Protein AF-W2SJB4-F1 (afdb_monomer_lite)

Foldseek 3Di:
DDDDDQCQAAPQPRHTPPPADWDQDPVGHIHGLVSLVVLCVVVDDPVLVVLLVVLVVVLVVLVVVLVVVVVPPPDPPVVNVVSVVVNVVSVVVNCVSRVVADSCPTPVNVVCPPPDPDDPVRVVVVVVVVVPPDDD

pLDDT: mean 90.66, std 9.27, range [46.94, 98.25]

Secondary structure (DSSP, 8-state):
--PPPTT-B-TTT--B-TTS-EEE-TTS-EEEHHHHHHHHGGGS-HHHHHHHHHHHHHHHHHHHHHHHHHTSS---HHHHHHHHHHHHHHHHHHHHHHTTS-TTTSHHHHTTTTS-SS-HHHHHHHHHHHTS----

Organism: Necator americanus (NCBI:txid51031)

Radius of gyration: 22.12 Å; chains: 1; bounding box: 53×44×67 Å

Structure (mmCIF, N/CA/C/O backbone):
data_AF-W2SJB4-F1
#
_entry.id   AF-W2SJB4-F1
#
loop_
_atom_site.group_PDB
_atom_site.id
_atom_site.type_symbol
_atom_site.label_atom_id
_atom_site.label_alt_id
_atom_site.label_comp_id
_atom_site.label_asym_id
_atom_site.label_entity_id
_atom_site.label_seq_id
_atom_site.pdbx_PDB_ins_code
_atom_site.Cartn_x
_atom_site.Cartn_y
_atom_site.Cartn_z
_atom_site.occupancy
_atom_site.B_iso_or_equiv
_atom_site.auth_seq_id
_atom_site.auth_comp_id
_atom_site.auth_asym_id
_atom_site.auth_atom_id
_atom_site.pdbx_PDB_model_num
ATOM 1 N N . VAL A 1 1 ? -9.485 -17.085 -3.256 1.00 67.50 1 VAL A N 1
ATOM 2 C CA . VAL A 1 1 ? -9.189 -16.382 -4.529 1.00 67.50 1 VAL A CA 1
ATOM 3 C C . VAL A 1 1 ? -9.717 -14.962 -4.415 1.00 67.50 1 VAL A C 1
ATOM 5 O O . VAL A 1 1 ? -10.901 -14.808 -4.136 1.00 67.50 1 VAL A O 1
ATOM 8 N N . THR A 1 2 ? -8.868 -13.947 -4.583 1.00 85.88 2 THR A N 1
ATOM 9 C CA . THR A 1 2 ? -9.297 -12.538 -4.611 1.00 85.88 2 THR A CA 1
ATOM 10 C C . THR A 1 2 ? -9.642 -12.162 -6.049 1.00 85.88 2 THR A C 1
ATOM 12 O O . THR A 1 2 ? -8.777 -12.204 -6.917 1.00 85.88 2 THR A O 1
ATOM 15 N N . VAL A 1 3 ? -10.910 -11.839 -6.316 1.00 89.50 3 VAL A N 1
ATOM 16 C CA . VAL A 1 3 ? -11.368 -11.369 -7.635 1.00 89.50 3 VAL A CA 1
ATOM 17 C C . VAL A 1 3 ? -11.433 -9.847 -7.623 1.00 89.50 3 VAL A C 1
ATOM 19 O O . VAL A 1 3 ? -12.107 -9.281 -6.754 1.00 89.50 3 VAL A O 1
ATOM 22 N N . ILE A 1 4 ? -10.753 -9.228 -8.590 1.00 92.50 4 ILE A N 1
ATOM 23 C CA . ILE A 1 4 ? -10.723 -7.779 -8.810 1.00 92.50 4 ILE A CA 1
ATOM 24 C C . ILE A 1 4 ? -11.637 -7.454 -9.992 1.00 92.50 4 ILE A C 1
ATOM 26 O O . ILE A 1 4 ? -11.541 -8.073 -11.054 1.00 92.50 4 ILE A O 1
ATOM 30 N N . LYS A 1 5 ? -12.554 -6.513 -9.796 1.00 92.25 5 LYS A N 1
ATOM 31 C CA . LYS A 1 5 ? -13.563 -6.092 -10.770 1.00 92.25 5 LYS A CA 1
ATOM 32 C C . LYS A 1 5 ? -13.183 -4.757 -11.402 1.00 92.25 5 LYS A C 1
ATOM 34 O O . LYS A 1 5 ? -12.458 -3.961 -10.819 1.00 92.25 5 LYS A O 1
ATOM 39 N N . ALA A 1 6 ? -13.773 -4.473 -12.564 1.00 89.62 6 ALA A N 1
ATOM 40 C CA . ALA A 1 6 ? -13.607 -3.201 -13.272 1.00 89.62 6 ALA A CA 1
ATOM 41 C C . ALA A 1 6 ? -13.940 -1.956 -12.421 1.00 89.62 6 ALA A C 1
ATOM 43 O O . ALA A 1 6 ? -13.368 -0.891 -12.625 1.00 89.62 6 ALA A O 1
ATOM 44 N N . GLY A 1 7 ? -14.867 -2.103 -11.471 1.00 92.62 7 GLY A N 1
ATOM 45 C CA . GLY A 1 7 ? -15.293 -1.032 -10.572 1.00 92.62 7 GLY A CA 1
ATOM 46 C C . GLY A 1 7 ? -14.588 -1.003 -9.216 1.00 92.62 7 GLY A C 1
ATOM 47 O O . GLY A 1 7 ? -15.003 -0.215 -8.376 1.00 92.62 7 GLY A O 1
ATOM 48 N N . ASP A 1 8 ? -13.588 -1.856 -8.962 1.00 95.69 8 ASP A 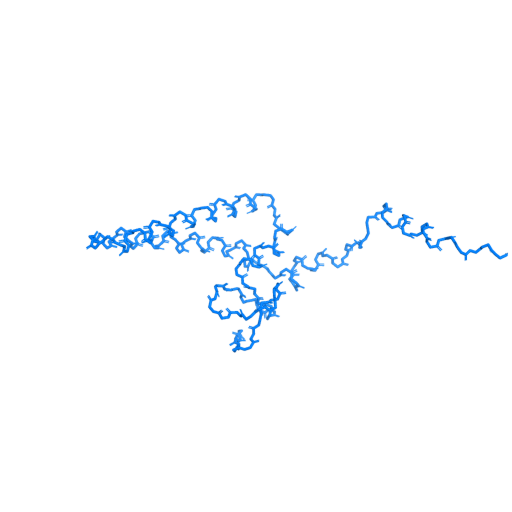N 1
ATOM 49 C CA . ASP A 1 8 ? -12.874 -1.816 -7.682 1.00 95.69 8 ASP A CA 1
ATOM 50 C C . ASP A 1 8 ? -12.001 -0.549 -7.594 1.00 95.69 8 ASP A C 1
ATOM 52 O O . ASP A 1 8 ? -11.340 -0.135 -8.556 1.00 95.69 8 ASP A O 1
ATOM 56 N N . VAL A 1 9 ? -12.017 0.073 -6.415 1.00 97.19 9 VAL A N 1
ATOM 57 C CA . VAL A 1 9 ? -11.360 1.352 -6.126 1.00 97.19 9 VAL A CA 1
ATOM 58 C C . VAL A 1 9 ? -10.311 1.201 -5.029 1.00 97.19 9 VAL A C 1
ATOM 60 O O . VAL A 1 9 ? -10.339 0.262 -4.234 1.00 97.19 9 VAL A O 1
ATOM 63 N N . CYS A 1 10 ? -9.370 2.138 -4.998 1.00 97.69 10 CYS A N 1
ATOM 64 C CA . CYS A 1 10 ? -8.387 2.266 -3.932 1.00 97.69 10 CYS A CA 1
ATOM 65 C C . CYS A 1 10 ? -9.067 2.719 -2.633 1.00 97.69 10 CYS A C 1
ATOM 67 O O . CYS A 1 10 ? -9.750 3.737 -2.625 1.00 97.69 10 CYS A O 1
ATOM 69 N N . ALA A 1 11 ? -8.824 2.023 -1.527 1.00 97.06 11 ALA A N 1
ATOM 70 C CA . ALA A 1 11 ? -9.362 2.359 -0.211 1.00 97.06 11 ALA A CA 1
ATOM 71 C C . ALA A 1 11 ? -8.717 3.611 0.413 1.00 97.06 11 ALA A C 1
ATOM 73 O O . ALA A 1 11 ? -9.265 4.163 1.356 1.00 97.06 11 ALA A O 1
ATOM 74 N N . GLY A 1 12 ? -7.573 4.072 -0.110 1.00 96.38 12 GLY A N 1
ATOM 75 C CA . GLY A 1 12 ? -6.918 5.299 0.358 1.00 96.38 12 GLY A CA 1
ATOM 76 C C . GLY A 1 12 ? -7.373 6.576 -0.357 1.00 96.38 12 GLY A C 1
ATOM 77 O O . GLY A 1 12 ? -7.416 7.632 0.257 1.00 96.38 12 GLY A O 1
ATOM 78 N N . CYS A 1 13 ? -7.703 6.511 -1.654 1.00 97.44 13 CYS A N 1
ATOM 79 C CA . CYS A 1 13 ? -8.057 7.709 -2.437 1.00 97.44 13 CYS A CA 1
ATOM 80 C C . CYS A 1 13 ? -9.366 7.606 -3.227 1.00 97.44 13 CYS A C 1
ATOM 82 O O . CYS A 1 13 ? -9.669 8.511 -4.002 1.00 97.44 13 CYS A O 1
ATOM 84 N N . GLU A 1 14 ? -10.089 6.491 -3.108 1.00 97.12 14 GLU A N 1
ATOM 85 C CA . GLU A 1 14 ? -11.386 6.211 -3.748 1.00 97.12 14 GLU A CA 1
ATOM 86 C C . GLU A 1 14 ? -11.385 6.232 -5.289 1.00 97.12 14 GLU A C 1
ATOM 88 O O . GLU A 1 14 ? -12.417 6.063 -5.937 1.00 97.12 14 GLU A O 1
ATOM 93 N N . ARG A 1 15 ? -10.213 6.380 -5.918 1.00 97.00 15 ARG A N 1
ATOM 94 C CA . ARG A 1 15 ? -10.052 6.330 -7.376 1.00 97.00 15 ARG A CA 1
ATOM 95 C C . ARG A 1 15 ? -9.902 4.895 -7.878 1.00 97.00 15 ARG A C 1
ATOM 97 O O . ARG A 1 15 ? -9.427 4.013 -7.164 1.00 97.00 15 ARG A O 1
ATOM 104 N N . SER A 1 16 ? -10.242 4.693 -9.151 1.00 96.50 16 SER A N 1
ATOM 105 C CA . SER A 1 16 ? -10.098 3.415 -9.860 1.00 96.50 16 SER A CA 1
ATOM 106 C C . SER A 1 16 ? -8.692 2.812 -9.722 1.00 96.50 16 SER A C 1
ATOM 108 O O . SER A 1 16 ? -7.685 3.521 -9.797 1.00 96.50 16 SER A O 1
ATOM 110 N N . LEU A 1 17 ? -8.620 1.489 -9.546 1.00 95.25 17 LEU A N 1
ATOM 111 C CA . LEU A 1 17 ? -7.356 0.740 -9.490 1.00 95.25 17 LEU A CA 1
ATOM 112 C C . LEU A 1 17 ? -6.663 0.620 -10.856 1.00 95.25 17 LEU A C 1
ATOM 114 O O . LEU A 1 17 ? -5.474 0.311 -10.923 1.00 95.25 17 LEU A O 1
ATOM 118 N N . PHE A 1 18 ? -7.388 0.857 -11.950 1.00 90.56 18 PHE A N 1
ATOM 119 C CA . PHE A 1 18 ? -6.876 0.647 -13.300 1.00 90.56 18 PHE A CA 1
ATOM 120 C C . PHE A 1 18 ? -5.749 1.619 -13.661 1.00 90.56 18 PHE A C 1
ATOM 122 O O . PHE A 1 18 ? -5.794 2.808 -13.351 1.00 90.56 18 PHE A O 1
ATOM 129 N N . GLY A 1 19 ? -4.740 1.101 -14.369 1.00 88.94 19 GLY A N 1
ATOM 130 C CA . GLY A 1 19 ? -3.633 1.893 -14.914 1.00 88.94 19 GLY A CA 1
ATOM 131 C C . GLY A 1 19 ? -2.526 2.246 -13.916 1.00 88.94 19 GLY A C 1
ATOM 132 O O . GLY A 1 19 ? -1.605 2.974 -14.278 1.00 88.94 19 GLY A O 1
ATOM 133 N N . ARG A 1 20 ? -2.584 1.747 -12.675 1.00 91.38 20 ARG A N 1
ATOM 134 C CA . ARG A 1 20 ? -1.578 2.007 -11.634 1.00 91.38 20 ARG A CA 1
ATOM 135 C C . ARG A 1 20 ? -1.241 0.713 -10.891 1.00 91.38 20 ARG A C 1
ATOM 137 O O . ARG A 1 20 ? -2.143 -0.095 -10.693 1.00 91.38 20 ARG A O 1
ATOM 144 N N . PRO A 1 21 ? 0.005 0.502 -10.438 1.00 93.38 21 PRO A N 1
ATOM 145 C CA . PRO A 1 21 ? 0.323 -0.608 -9.545 1.00 93.38 21 PRO A CA 1
ATOM 146 C C . PRO A 1 21 ? -0.498 -0.528 -8.253 1.00 93.38 21 PRO A C 1
ATOM 148 O O . PRO A 1 21 ? -0.625 0.548 -7.658 1.00 93.38 21 PRO A O 1
ATOM 151 N N . PHE A 1 22 ? -1.039 -1.661 -7.813 1.00 95.44 22 PHE A N 1
ATOM 152 C CA . PHE A 1 22 ? -1.870 -1.742 -6.617 1.00 95.44 22 PHE A CA 1
ATOM 153 C C . PHE A 1 22 ? -1.628 -3.039 -5.837 1.00 95.44 22 PHE A C 1
ATOM 155 O O . PHE A 1 22 ? -1.170 -4.039 -6.389 1.00 95.44 22 PHE A O 1
ATOM 162 N N . PHE A 1 23 ? -1.973 -3.013 -4.552 1.00 95.69 23 PHE A N 1
ATOM 163 C CA . PHE A 1 23 ? -1.996 -4.160 -3.653 1.00 95.69 23 PHE A CA 1
ATOM 164 C C . PHE A 1 23 ? -3.417 -4.678 -3.489 1.00 95.69 23 PHE A C 1
ATOM 166 O O . PHE A 1 23 ? -4.373 -3.902 -3.423 1.00 95.69 23 PHE A O 1
ATOM 173 N N . ALA A 1 24 ? -3.539 -6.000 -3.397 1.00 94.69 24 ALA A N 1
ATOM 174 C CA . ALA A 1 24 ? -4.799 -6.692 -3.185 1.00 94.69 24 ALA A CA 1
ATOM 175 C C . ALA A 1 24 ? -4.715 -7.597 -1.962 1.00 94.69 24 ALA A C 1
ATOM 177 O O . ALA A 1 24 ? -4.225 -8.724 -2.038 1.00 94.69 24 ALA A O 1
ATOM 178 N N . HIS A 1 25 ? -5.226 -7.107 -0.835 1.00 93.56 25 HIS A N 1
ATOM 179 C CA . HIS A 1 25 ? -5.262 -7.881 0.398 1.00 93.56 25 HIS A CA 1
ATOM 180 C C . HIS A 1 25 ? -6.383 -8.929 0.357 1.00 93.56 25 HIS A C 1
ATOM 182 O O . HIS A 1 25 ? -7.412 -8.762 -0.306 1.00 93.56 25 HIS A O 1
ATOM 188 N N . ALA A 1 26 ? -6.219 -10.011 1.122 1.00 91.12 26 ALA A N 1
ATOM 189 C CA . ALA A 1 26 ? -7.233 -11.060 1.240 1.00 91.12 26 ALA A CA 1
ATOM 190 C C . ALA A 1 26 ? -8.554 -10.552 1.855 1.00 91.12 26 ALA A C 1
ATOM 192 O O . ALA A 1 26 ? -9.613 -11.076 1.516 1.00 91.12 26 ALA A O 1
ATOM 193 N N . CYS A 1 27 ? -8.516 -9.491 2.678 1.00 92.75 27 CYS A N 1
ATOM 194 C CA . CYS A 1 27 ? -9.717 -8.848 3.233 1.00 92.75 27 CYS A CA 1
ATOM 195 C C . CYS A 1 27 ? -10.456 -7.931 2.236 1.00 92.75 27 CYS A C 1
ATOM 197 O O . CYS A 1 27 ? -11.400 -7.252 2.621 1.00 92.75 27 CYS A O 1
ATOM 199 N N . ARG A 1 28 ? -10.062 -7.932 0.951 1.00 92.12 28 ARG A N 1
ATOM 200 C CA . ARG A 1 28 ? -10.641 -7.137 -0.152 1.00 92.12 28 ARG A CA 1
ATOM 201 C C . ARG A 1 28 ? -10.445 -5.619 -0.084 1.00 92.12 28 ARG A C 1
ATOM 203 O O . ARG A 1 28 ? -11.014 -4.914 -0.913 1.00 92.12 28 ARG A O 1
ATOM 210 N N . HIS A 1 29 ? -9.605 -5.110 0.810 1.00 95.31 29 HIS A N 1
ATOM 211 C CA . HIS A 1 29 ? -9.085 -3.756 0.652 1.00 95.31 29 HIS A CA 1
ATOM 212 C C . HIS A 1 29 ? -7.996 -3.738 -0.420 1.00 95.31 29 HIS A C 1
ATOM 214 O O . HIS A 1 29 ? -7.094 -4.584 -0.435 1.00 95.31 29 HIS A O 1
ATOM 220 N N . PHE A 1 30 ? -8.104 -2.768 -1.321 1.00 96.75 30 PHE A N 1
ATOM 221 C CA . PHE A 1 30 ? -7.161 -2.539 -2.403 1.00 96.75 30 PHE A CA 1
ATOM 222 C C . PHE A 1 30 ? -6.543 -1.161 -2.247 1.00 96.75 30 PHE A C 1
ATOM 224 O O . PHE A 1 30 ? -7.236 -0.216 -1.886 1.00 96.75 30 PHE A O 1
ATOM 231 N N . PHE A 1 31 ? -5.266 -1.018 -2.571 1.00 97.81 31 PHE A N 1
ATOM 232 C CA . PHE A 1 31 ? -4.580 0.268 -2.476 1.00 97.81 31 PHE A CA 1
ATOM 233 C C . PHE A 1 31 ? -3.672 0.456 -3.675 1.00 97.81 31 PHE A C 1
ATOM 235 O O . PHE A 1 31 ? -2.947 -0.468 -4.031 1.00 97.81 31 PHE A O 1
ATOM 242 N N . HIS A 1 32 ? -3.638 1.647 -4.274 1.00 97.81 32 HIS A N 1
ATOM 243 C CA . HIS A 1 32 ? -2.497 1.999 -5.126 1.00 97.81 32 HIS A CA 1
ATOM 244 C C . HIS A 1 32 ? -1.210 1.884 -4.308 1.00 97.81 32 HIS A C 1
ATOM 246 O O . HIS A 1 32 ? -1.238 2.146 -3.107 1.00 97.81 32 HIS A O 1
ATOM 252 N N . ARG A 1 33 ? -0.088 1.531 -4.947 1.00 95.56 33 ARG A N 1
ATOM 253 C CA . ARG A 1 33 ? 1.203 1.354 -4.254 1.00 95.56 33 ARG A CA 1
ATOM 254 C C . ARG A 1 33 ? 1.533 2.530 -3.329 1.00 95.56 33 ARG A C 1
ATOM 256 O O . ARG A 1 33 ? 1.820 2.318 -2.162 1.00 95.56 33 ARG A O 1
ATOM 263 N N . GLU A 1 34 ? 1.422 3.749 -3.841 1.00 95.38 34 GLU A N 1
ATOM 264 C CA . GLU A 1 34 ? 1.668 4.988 -3.088 1.00 95.38 34 GLU A CA 1
ATOM 265 C C . GLU A 1 34 ? 0.660 5.234 -1.951 1.00 95.38 34 GLU A C 1
ATOM 267 O O . GLU A 1 34 ? 1.044 5.706 -0.890 1.00 95.38 34 GLU A O 1
ATOM 272 N N . CYS A 1 35 ? -0.617 4.879 -2.141 1.00 97.75 35 CYS A N 1
ATOM 273 C CA . CYS A 1 35 ? -1.632 5.039 -1.102 1.00 97.75 35 CYS A CA 1
ATOM 274 C C . CYS A 1 35 ? -1.417 4.030 0.027 1.00 97.75 35 CYS A C 1
ATOM 276 O O . CYS A 1 35 ? -1.690 4.344 1.180 1.00 97.75 35 CYS A O 1
ATOM 278 N N . LEU A 1 36 ? -0.940 2.821 -0.295 1.00 97.06 36 LEU A N 1
ATOM 279 C CA . LEU A 1 36 ? -0.552 1.856 0.729 1.00 97.06 36 LEU A CA 1
ATOM 280 C C . LEU A 1 36 ? 0.700 2.317 1.468 1.00 97.06 36 LEU A C 1
ATOM 282 O O . LEU A 1 36 ? 0.751 2.192 2.681 1.00 97.06 36 LEU A O 1
ATOM 286 N N . GLU A 1 37 ? 1.688 2.840 0.740 1.00 96.31 37 GLU A N 1
ATOM 287 C CA . GLU A 1 37 ? 2.916 3.393 1.315 1.00 96.31 37 GLU A CA 1
ATOM 288 C C . GLU A 1 37 ? 2.578 4.439 2.384 1.00 96.31 37 GLU A C 1
ATOM 290 O O . GLU A 1 37 ? 2.946 4.258 3.540 1.00 96.31 37 GLU A O 1
ATOM 295 N N . GLU A 1 38 ? 1.765 5.440 2.035 1.00 96.31 38 GLU A N 1
ATOM 296 C CA . GLU A 1 38 ? 1.286 6.473 2.960 1.00 96.31 38 GLU A CA 1
ATOM 297 C C . GLU A 1 38 ? 0.504 5.892 4.149 1.00 96.31 38 GLU A C 1
ATOM 299 O O . GLU A 1 38 ? 0.797 6.217 5.300 1.00 96.31 38 GLU A O 1
ATOM 304 N N . ALA A 1 39 ? -0.446 4.988 3.889 1.00 95.75 39 ALA A N 1
ATOM 305 C CA . ALA A 1 39 ? -1.269 4.379 4.933 1.00 95.75 39 ALA A CA 1
ATOM 306 C C . ALA A 1 39 ? -0.472 3.475 5.889 1.00 95.75 39 ALA A C 1
ATOM 308 O O . ALA A 1 39 ? -0.874 3.300 7.037 1.00 95.75 39 ALA A O 1
ATOM 309 N N . MET A 1 40 ? 0.640 2.891 5.435 1.00 95.44 40 MET A N 1
ATOM 310 C CA . MET A 1 40 ? 1.476 2.001 6.241 1.00 95.44 40 MET A CA 1
ATOM 311 C C . MET A 1 40 ? 2.489 2.749 7.107 1.00 95.44 40 MET A C 1
ATOM 313 O O . MET A 1 40 ? 2.880 2.214 8.142 1.00 95.44 40 MET A O 1
ATOM 317 N N . MET A 1 41 ? 2.893 3.975 6.744 1.00 95.06 41 MET A N 1
ATOM 318 C CA . MET A 1 41 ? 3.920 4.737 7.475 1.00 95.06 41 MET A CA 1
ATOM 319 C C . MET A 1 41 ? 3.724 4.793 9.002 1.00 95.06 41 MET A C 1
ATOM 321 O O . MET A 1 41 ? 4.721 4.631 9.708 1.00 95.06 41 MET A O 1
ATOM 325 N N . PRO A 1 42 ? 2.506 4.977 9.553 1.00 92.81 42 PRO A N 1
ATOM 326 C CA . PRO A 1 42 ? 2.302 5.011 11.004 1.00 92.81 42 PRO A CA 1
ATOM 327 C C . PRO A 1 42 ? 2.607 3.685 11.715 1.00 92.81 42 PRO A C 1
ATOM 329 O O . PRO A 1 42 ? 2.862 3.683 12.915 1.00 92.81 42 PRO A O 1
ATOM 332 N N . PHE A 1 43 ? 2.584 2.569 10.985 1.00 92.75 43 PHE A N 1
ATOM 333 C CA . PHE A 1 43 ? 2.716 1.215 11.526 1.00 92.75 43 PHE A CA 1
ATOM 334 C C . PHE A 1 43 ? 4.112 0.609 11.327 1.00 92.75 43 PHE A C 1
ATOM 336 O O . PHE A 1 43 ? 4.421 -0.442 11.884 1.00 92.75 43 PHE A O 1
ATOM 343 N N . LEU A 1 44 ? 4.966 1.246 10.523 1.00 93.94 44 LEU A N 1
ATOM 344 C CA . LEU A 1 44 ? 6.331 0.783 10.285 1.00 93.94 44 LEU A CA 1
ATOM 345 C C . LEU A 1 44 ? 7.270 1.231 11.413 1.00 93.94 44 LEU A C 1
ATOM 347 O O . LEU A 1 44 ? 7.175 2.356 11.906 1.00 93.94 44 LEU A O 1
ATOM 351 N N . THR A 1 45 ? 8.233 0.379 11.772 1.00 95.62 45 THR A N 1
ATOM 352 C CA . THR A 1 45 ? 9.343 0.782 12.650 1.00 95.62 45 THR A CA 1
ATOM 353 C C . THR A 1 45 ? 10.265 1.770 11.931 1.00 95.62 45 THR A C 1
ATOM 355 O O . THR A 1 45 ? 10.285 1.826 10.699 1.00 95.62 45 THR A O 1
ATOM 358 N N . GLU A 1 46 ? 11.071 2.529 12.675 1.00 96.94 46 GLU A N 1
ATOM 359 C CA . GLU A 1 46 ? 12.025 3.477 12.079 1.00 96.94 46 GLU A CA 1
ATOM 360 C C . GLU A 1 46 ? 13.041 2.779 11.160 1.00 96.94 46 GLU A C 1
ATOM 362 O O . GLU A 1 46 ? 13.375 3.293 10.093 1.00 96.94 46 GLU A O 1
ATOM 367 N N . GLU A 1 47 ? 13.467 1.560 11.499 1.00 97.38 47 GLU A N 1
ATOM 368 C CA . GLU A 1 47 ? 14.343 0.752 10.645 1.00 97.38 47 GLU A CA 1
ATOM 369 C C . GLU A 1 47 ? 13.643 0.343 9.344 1.00 97.38 47 GLU A C 1
ATOM 371 O O . GLU A 1 47 ? 14.257 0.362 8.274 1.00 97.38 47 GLU A O 1
ATOM 376 N N . ALA A 1 48 ? 12.359 -0.021 9.416 1.00 96.25 48 ALA A N 1
ATOM 377 C CA . ALA A 1 48 ? 11.570 -0.379 8.243 1.00 96.25 48 ALA A CA 1
ATOM 378 C C . ALA A 1 48 ? 11.324 0.835 7.335 1.00 96.25 48 ALA A C 1
ATOM 380 O O . ALA A 1 48 ? 11.443 0.698 6.117 1.00 96.25 48 ALA A O 1
ATOM 381 N N . LYS A 1 49 ? 11.061 2.018 7.909 1.00 97.62 49 LYS A N 1
ATOM 382 C CA . LYS A 1 49 ? 10.939 3.288 7.172 1.00 97.62 49 LYS A CA 1
ATOM 383 C C . LYS A 1 49 ? 12.241 3.649 6.461 1.00 97.62 49 LYS A C 1
ATOM 385 O O . LYS A 1 49 ? 12.240 3.844 5.251 1.00 97.62 49 LYS A O 1
ATOM 390 N N . ALA A 1 50 ? 13.366 3.638 7.179 1.00 97.88 50 ALA A N 1
ATOM 391 C CA . ALA A 1 50 ? 14.674 3.940 6.598 1.00 97.88 50 ALA A CA 1
ATOM 392 C C . ALA A 1 50 ? 15.035 2.970 5.459 1.00 97.88 50 ALA A C 1
ATOM 394 O O . ALA A 1 50 ? 15.535 3.380 4.409 1.00 97.88 50 ALA A O 1
ATOM 395 N N . ARG A 1 51 ? 14.737 1.676 5.639 1.00 97.94 51 ARG A N 1
ATOM 396 C CA . ARG A 1 51 ? 14.936 0.661 4.599 1.00 97.94 51 ARG A CA 1
ATOM 397 C C . ARG A 1 51 ? 14.022 0.887 3.394 1.00 97.94 51 ARG A C 1
ATOM 399 O O . ARG A 1 51 ? 14.464 0.710 2.261 1.00 97.94 51 ARG A O 1
ATOM 406 N N . LEU A 1 52 ? 12.762 1.254 3.618 1.00 97.38 52 LEU A N 1
ATOM 407 C CA . LEU A 1 52 ? 11.813 1.560 2.551 1.00 97.38 52 LEU A CA 1
ATOM 408 C C . LEU A 1 52 ? 12.291 2.756 1.714 1.00 97.38 52 LEU A C 1
ATOM 410 O O . LEU A 1 52 ? 12.346 2.640 0.490 1.00 97.38 52 LEU A O 1
ATOM 414 N N . ASP A 1 53 ? 12.729 3.842 2.354 1.00 97.38 53 ASP A N 1
ATOM 415 C CA . ASP A 1 53 ? 13.270 5.026 1.674 1.00 97.38 53 ASP A CA 1
ATOM 416 C C . ASP A 1 53 ? 14.493 4.688 0.807 1.00 97.38 53 ASP A C 1
ATOM 418 O O . ASP A 1 53 ? 14.579 5.098 -0.357 1.00 97.38 53 ASP A O 1
ATOM 422 N N . GLU A 1 54 ? 15.426 3.888 1.339 1.00 98.25 54 GLU A N 1
ATOM 423 C CA . GLU A 1 54 ? 16.592 3.409 0.589 1.00 98.25 54 GLU A CA 1
ATOM 424 C C . GLU A 1 54 ? 16.164 2.623 -0.662 1.00 98.25 54 GLU A C 1
ATOM 426 O O . GLU A 1 54 ? 16.655 2.870 -1.772 1.00 98.25 54 GLU A O 1
ATOM 431 N N . LEU A 1 55 ? 15.225 1.687 -0.498 1.00 98.06 55 LEU A N 1
ATOM 432 C CA . LEU A 1 55 ? 14.732 0.847 -1.586 1.00 98.06 55 LEU A CA 1
ATOM 433 C C . LEU A 1 55 ? 13.992 1.667 -2.648 1.00 98.06 55 LEU A C 1
ATOM 435 O O . LEU A 1 55 ? 14.235 1.461 -3.836 1.00 98.06 55 LEU A O 1
ATOM 439 N N . VAL A 1 56 ? 13.159 2.636 -2.256 1.00 96.56 56 VAL A N 1
ATOM 440 C CA . VAL A 1 56 ? 12.432 3.521 -3.183 1.00 96.56 56 VAL A CA 1
ATOM 441 C C . VAL A 1 56 ? 13.399 4.390 -3.990 1.00 96.56 56 VAL A C 1
ATOM 443 O O . VAL A 1 56 ? 13.240 4.543 -5.206 1.00 96.56 56 VAL A O 1
ATOM 446 N N . LEU A 1 57 ? 14.441 4.941 -3.359 1.00 97.25 57 LEU A N 1
ATOM 447 C CA . LEU A 1 57 ? 15.492 5.678 -4.071 1.00 97.25 57 LEU A CA 1
ATOM 448 C C . LEU A 1 57 ? 16.234 4.779 -5.066 1.00 97.25 57 LEU A C 1
ATOM 450 O O . LEU A 1 57 ? 16.502 5.180 -6.206 1.00 97.25 57 LEU A O 1
ATOM 454 N N . ARG A 1 58 ? 16.542 3.545 -4.658 1.00 97.62 58 ARG A N 1
ATOM 455 C CA . ARG A 1 58 ? 17.212 2.560 -5.509 1.00 97.62 58 ARG A CA 1
ATOM 456 C C . ARG A 1 58 ? 16.346 2.137 -6.695 1.00 97.62 58 ARG A C 1
ATOM 458 O O . ARG A 1 58 ? 16.862 2.061 -7.810 1.00 97.62 58 ARG A O 1
ATOM 465 N N . GLU A 1 59 ? 15.056 1.905 -6.479 1.00 97.00 59 GLU A N 1
ATOM 466 C CA . GLU A 1 59 ? 14.082 1.569 -7.521 1.00 97.00 59 GLU A CA 1
ATOM 467 C C . GLU A 1 59 ? 14.004 2.687 -8.569 1.00 97.00 59 GLU A C 1
ATOM 469 O O . GLU A 1 59 ? 14.180 2.428 -9.761 1.00 97.00 59 GLU A O 1
ATOM 474 N N . LYS A 1 60 ? 13.861 3.949 -8.131 1.00 95.94 60 LYS A N 1
ATOM 475 C CA . LYS A 1 60 ? 13.851 5.130 -9.016 1.00 95.94 60 LYS A CA 1
ATOM 476 C C . LYS A 1 60 ? 15.119 5.231 -9.865 1.00 95.94 60 LYS A C 1
ATOM 478 O O . LYS A 1 60 ? 15.045 5.549 -11.053 1.00 95.94 60 LYS A O 1
ATOM 483 N N . ARG A 1 61 ? 16.287 4.946 -9.279 1.00 96.06 61 ARG A N 1
ATOM 484 C CA . ARG A 1 61 ? 17.569 4.932 -10.001 1.00 96.06 61 ARG A CA 1
ATOM 485 C C . ARG A 1 61 ? 17.630 3.818 -11.046 1.00 96.06 61 ARG A C 1
ATOM 487 O O . ARG A 1 61 ? 18.116 4.057 -12.146 1.00 96.06 61 ARG A O 1
ATOM 494 N N . LEU A 1 62 ? 17.179 2.611 -10.716 1.00 95.38 62 LEU A N 1
ATOM 495 C CA . LEU A 1 62 ? 17.173 1.492 -11.663 1.00 95.38 62 LEU A CA 1
ATOM 496 C C . LEU A 1 62 ? 16.195 1.753 -12.816 1.00 95.38 62 LEU A C 1
ATOM 498 O O . LEU A 1 62 ? 16.540 1.512 -13.971 1.00 95.38 62 LEU A O 1
ATOM 502 N N . LEU A 1 63 ? 15.023 2.319 -12.519 1.00 93.94 63 LEU A N 1
ATOM 503 C CA . LEU A 1 63 ? 14.026 2.672 -13.526 1.00 93.94 63 LEU A CA 1
ATOM 504 C C . LEU A 1 63 ? 14.549 3.723 -14.513 1.00 93.94 63 LEU A C 1
ATOM 506 O O . LEU A 1 63 ? 14.404 3.552 -15.721 1.00 93.94 63 LEU A O 1
ATOM 510 N N . SER A 1 64 ? 15.197 4.787 -14.025 1.00 93.50 64 SER A N 1
ATOM 511 C CA . SER A 1 64 ? 15.751 5.827 -14.905 1.00 93.50 64 SER A CA 1
ATOM 512 C C . SER A 1 64 ? 16.863 5.293 -15.809 1.00 93.50 64 SER A C 1
ATOM 514 O O . SER A 1 64 ? 16.964 5.684 -16.971 1.00 93.50 64 SER A O 1
ATOM 516 N N . GLN A 1 65 ? 17.664 4.355 -15.304 1.00 91.31 65 GLN A N 1
ATOM 517 C CA . GLN A 1 65 ? 18.687 3.668 -16.083 1.00 91.31 65 GLN A CA 1
ATOM 518 C C . GLN A 1 65 ? 18.085 2.776 -17.179 1.00 91.31 65 GLN A C 1
ATOM 520 O O . GLN A 1 65 ? 18.590 2.786 -18.303 1.00 91.31 65 GLN A O 1
ATOM 525 N N . LEU A 1 66 ? 17.013 2.031 -16.880 1.00 89.94 66 LEU A N 1
ATOM 526 C CA . LEU A 1 66 ? 16.281 1.211 -17.861 1.00 89.94 66 LEU A CA 1
ATOM 527 C C . LEU A 1 66 ? 15.693 2.079 -18.981 1.00 89.94 66 LEU A C 1
ATOM 529 O O . LEU A 1 66 ? 15.937 1.819 -20.157 1.00 89.94 66 LEU A O 1
ATOM 533 N N . GLN A 1 67 ? 15.035 3.181 -18.619 1.00 89.50 67 GLN A N 1
ATOM 534 C CA . GLN A 1 67 ? 14.462 4.131 -19.579 1.00 89.50 67 GLN A CA 1
ATOM 535 C C . GLN A 1 67 ? 15.515 4.835 -20.449 1.00 89.50 67 GLN A C 1
ATOM 537 O O . GLN A 1 67 ? 15.237 5.195 -21.593 1.00 89.50 67 GLN A O 1
ATOM 542 N N . ALA A 1 68 ? 16.715 5.083 -19.917 1.00 86.75 68 ALA A N 1
ATOM 543 C CA . ALA A 1 68 ? 17.798 5.692 -20.683 1.00 86.75 68 ALA A CA 1
ATOM 544 C C . ALA A 1 68 ? 18.356 4.738 -21.750 1.00 86.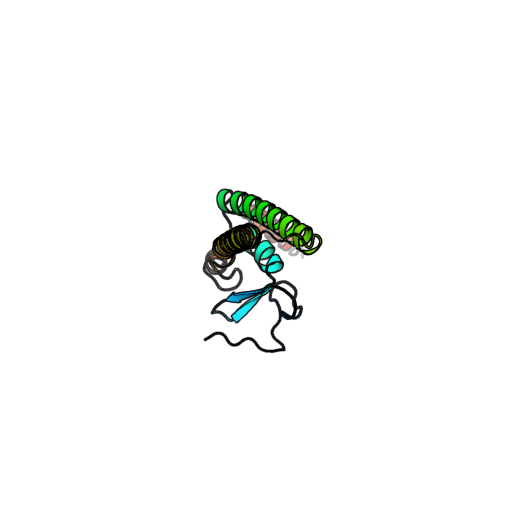75 68 ALA A C 1
ATOM 546 O O . ALA A 1 68 ? 18.701 5.192 -22.837 1.00 86.75 68 ALA A O 1
ATOM 547 N N . GLU A 1 69 ? 18.421 3.435 -21.464 1.00 80.62 69 GLU A N 1
ATOM 548 C CA . GLU A 1 69 ? 18.947 2.434 -22.402 1.00 80.62 69 GLU A CA 1
ATOM 549 C C . GLU A 1 69 ? 17.967 2.067 -23.509 1.00 80.62 69 GLU A C 1
ATOM 551 O O . GLU A 1 69 ? 18.399 1.872 -24.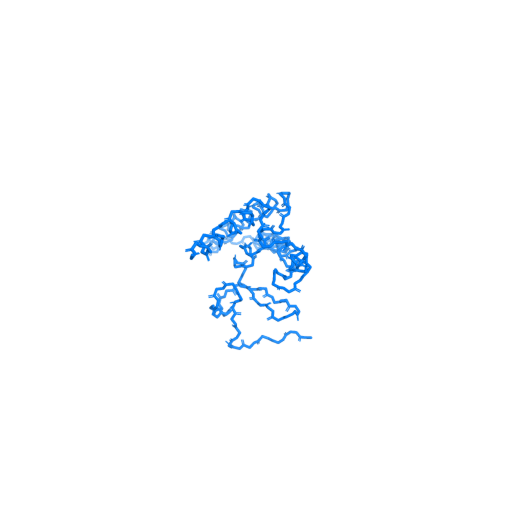638 1.00 80.62 69 GLU A O 1
ATOM 556 N N . GLU A 1 70 ? 16.661 2.077 -23.243 1.00 77.12 70 GLU A N 1
ATOM 557 C CA . GLU A 1 70 ? 15.643 1.890 -24.286 1.00 77.12 70 GLU A CA 1
ATOM 558 C C . GLU A 1 70 ? 15.775 2.927 -25.424 1.00 77.12 70 GLU A C 1
ATOM 560 O O . GLU A 1 70 ? 15.460 2.655 -26.581 1.00 77.12 70 GLU A O 1
ATOM 565 N N . ARG A 1 71 ? 16.316 4.116 -25.119 1.00 75.38 71 ARG A N 1
ATOM 566 C CA . ARG A 1 71 ? 16.556 5.193 -26.095 1.00 75.38 71 ARG A CA 1
ATOM 567 C C . ARG A 1 71 ? 17.826 5.010 -26.925 1.00 75.38 71 ARG A C 1
ATOM 569 O O . ARG A 1 71 ? 17.996 5.720 -27.915 1.00 75.38 71 ARG A O 1
ATOM 576 N N . VAL A 1 72 ? 18.729 4.111 -26.533 1.00 73.88 72 VAL A N 1
ATOM 577 C CA . VAL A 1 72 ? 20.022 3.902 -27.193 1.00 73.88 72 VAL A CA 1
ATOM 578 C C . VAL A 1 72 ? 20.031 2.489 -27.773 1.00 73.88 72 VAL A C 1
ATOM 580 O O . VAL A 1 72 ? 20.229 1.519 -27.055 1.00 73.88 72 VAL A O 1
ATOM 583 N N . SER A 1 73 ? 19.833 2.364 -29.089 1.00 64.12 73 SER A N 1
ATOM 584 C CA . SER A 1 73 ? 19.657 1.100 -29.839 1.00 64.12 73 SER A CA 1
ATOM 585 C C . SER A 1 73 ? 20.866 0.141 -29.864 1.00 64.12 73 SER A C 1
ATOM 587 O O . SER A 1 73 ? 20.969 -0.704 -30.748 1.00 64.12 73 SER A O 1
ATOM 589 N N . SER A 1 74 ? 21.803 0.273 -28.926 1.00 63.84 74 SER A N 1
ATOM 590 C CA . SER A 1 74 ? 22.982 -0.577 -28.769 1.00 63.84 74 SER A CA 1
ATOM 591 C C . SER A 1 74 ? 22.810 -1.440 -27.516 1.00 63.84 74 SER A C 1
ATOM 593 O O . SER A 1 74 ? 23.356 -1.133 -26.457 1.00 63.84 74 SER A O 1
ATOM 595 N N . SER A 1 75 ? 22.015 -2.503 -27.620 1.00 67.06 75 SER A N 1
ATOM 596 C CA . SER A 1 75 ? 21.647 -3.370 -26.500 1.00 67.06 75 SER A CA 1
ATOM 597 C C . SER A 1 75 ? 22.707 -4.439 -26.223 1.00 67.06 75 SER A C 1
ATOM 599 O O . SER A 1 75 ? 22.896 -5.378 -26.992 1.00 67.06 75 SER A O 1
ATOM 601 N N . ASN A 1 76 ? 23.360 -4.356 -25.063 1.00 81.31 76 ASN A N 1
ATOM 602 C CA . ASN A 1 76 ? 23.897 -5.554 -24.425 1.00 81.31 76 ASN A CA 1
ATOM 603 C C . ASN A 1 76 ? 22.747 -6.211 -23.648 1.00 81.31 76 ASN A C 1
ATOM 605 O O . ASN A 1 76 ? 22.472 -5.831 -22.511 1.00 81.31 76 ASN A O 1
ATOM 609 N N . GLU A 1 77 ? 22.047 -7.158 -24.279 1.00 84.44 77 GLU A N 1
ATOM 610 C CA . GLU A 1 77 ? 20.854 -7.821 -23.722 1.00 84.44 77 GLU A CA 1
ATOM 611 C C . GLU A 1 77 ? 21.098 -8.410 -22.324 1.00 84.44 77 GLU A C 1
ATOM 613 O O . GLU A 1 77 ? 20.241 -8.313 -21.447 1.00 84.44 77 GLU A O 1
ATOM 618 N N . ALA A 1 78 ? 22.300 -8.940 -22.074 1.00 87.19 78 ALA A N 1
ATOM 619 C CA . ALA A 1 78 ? 22.671 -9.483 -20.770 1.00 87.19 78 ALA A CA 1
ATOM 620 C C . ALA A 1 78 ? 22.689 -8.409 -19.665 1.00 87.19 78 ALA A C 1
ATOM 622 O O . ALA A 1 78 ? 22.335 -8.693 -18.521 1.00 87.19 78 ALA A O 1
ATOM 623 N N . PHE A 1 79 ? 23.076 -7.175 -20.001 1.00 85.56 79 PHE A N 1
ATOM 624 C CA . PHE A 1 79 ? 23.100 -6.058 -19.054 1.00 85.56 79 PHE A CA 1
ATOM 625 C C . PHE A 1 79 ? 21.692 -5.541 -18.742 1.00 85.56 79 PHE A C 1
ATOM 627 O O . PHE A 1 79 ? 21.384 -5.254 -17.584 1.00 85.56 79 PHE A O 1
ATOM 634 N N . ILE A 1 80 ? 20.824 -5.479 -19.758 1.00 87.31 80 ILE A N 1
ATOM 635 C CA . ILE A 1 80 ? 19.415 -5.097 -19.592 1.00 87.31 80 ILE A CA 1
ATOM 636 C C . ILE A 1 80 ? 18.718 -6.106 -18.674 1.00 87.31 80 ILE A C 1
ATOM 638 O O . ILE A 1 80 ? 18.137 -5.711 -17.665 1.00 87.31 80 ILE A O 1
ATOM 642 N N . HIS A 1 81 ? 18.873 -7.404 -18.950 1.00 90.56 81 HIS A N 1
ATOM 643 C CA . HIS A 1 81 ? 18.256 -8.465 -18.156 1.00 90.56 81 HIS A CA 1
ATOM 644 C C . HIS A 1 81 ? 18.760 -8.500 -16.701 1.00 90.56 81 HIS A C 1
ATOM 646 O O . HIS A 1 81 ? 17.965 -8.647 -15.772 1.00 90.56 81 HIS A O 1
ATOM 652 N N . ASP A 1 82 ? 20.069 -8.330 -16.458 1.00 92.81 82 ASP A N 1
ATOM 653 C CA . ASP A 1 82 ? 20.600 -8.203 -15.088 1.00 92.81 82 ASP A CA 1
ATOM 654 C C . ASP A 1 82 ? 19.965 -7.015 -14.351 1.00 92.81 82 ASP A C 1
ATOM 656 O O . ASP A 1 82 ? 19.613 -7.116 -13.172 1.00 92.81 82 ASP A O 1
ATOM 660 N N . ARG A 1 83 ? 19.756 -5.890 -15.038 1.00 91.69 83 ARG A N 1
ATOM 661 C CA . ARG A 1 83 ? 19.163 -4.715 -14.407 1.00 91.69 83 ARG A CA 1
ATOM 662 C C . ARG A 1 83 ? 17.665 -4.852 -14.161 1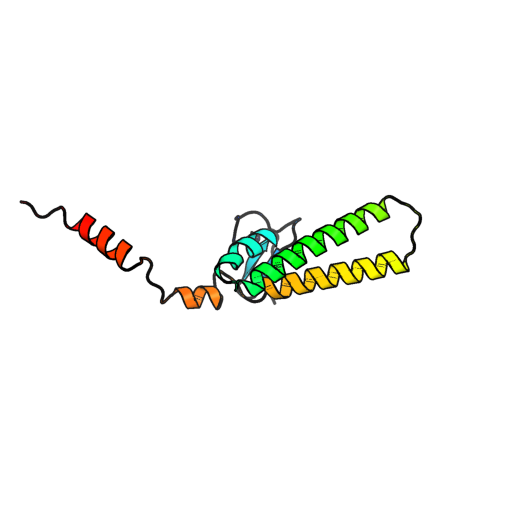.00 91.69 83 ARG A C 1
ATOM 664 O O . ARG A 1 83 ? 17.210 -4.437 -13.096 1.00 91.69 83 ARG A O 1
ATOM 671 N N . GLU A 1 84 ? 16.919 -5.461 -15.074 1.00 94.00 84 GLU A N 1
ATOM 672 C CA . 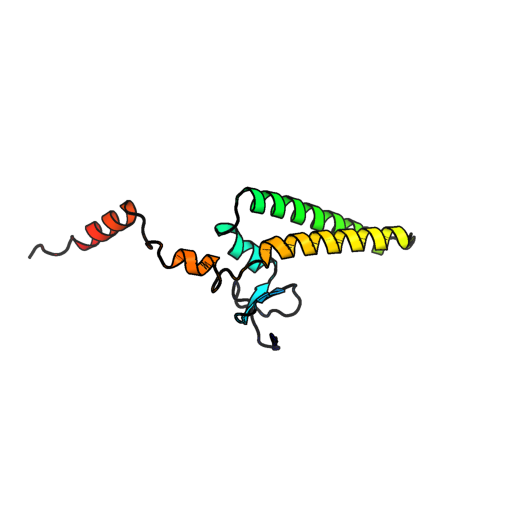GLU A 1 84 ? 15.512 -5.821 -14.862 1.00 94.00 84 GLU A CA 1
ATOM 673 C C . GLU A 1 84 ? 15.358 -6.772 -13.671 1.00 94.00 84 GLU A C 1
ATOM 675 O O . GLU A 1 84 ? 14.510 -6.546 -12.808 1.00 94.00 84 GLU A O 1
ATOM 680 N N . ALA A 1 85 ? 16.236 -7.772 -13.547 1.00 95.88 85 ALA A N 1
ATOM 681 C CA . ALA A 1 85 ? 16.249 -8.676 -12.400 1.00 95.88 85 ALA A CA 1
ATOM 682 C C . ALA A 1 85 ? 16.524 -7.930 -11.081 1.00 95.88 85 ALA A C 1
ATOM 684 O O . ALA A 1 85 ? 15.873 -8.185 -10.064 1.00 95.88 85 ALA A O 1
ATOM 685 N N . ARG A 1 86 ? 17.453 -6.962 -11.084 1.00 96.69 86 ARG A N 1
ATOM 686 C CA . ARG A 1 86 ? 17.706 -6.095 -9.919 1.00 96.69 86 ARG A CA 1
ATOM 687 C C . ARG A 1 86 ? 16.505 -5.219 -9.585 1.00 96.69 86 ARG A C 1
ATOM 689 O O . ARG A 1 86 ? 16.205 -5.063 -8.405 1.00 96.69 86 ARG A O 1
ATOM 696 N N . PHE A 1 87 ? 15.842 -4.654 -10.592 1.00 96.69 87 PHE A N 1
ATOM 697 C CA . PHE A 1 87 ? 14.633 -3.8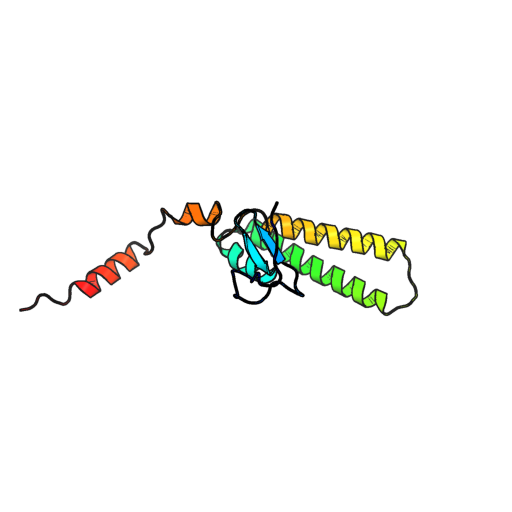54 -10.413 1.00 96.69 87 PHE A CA 1
ATOM 698 C C . PHE A 1 87 ? 13.525 -4.697 -9.778 1.00 96.69 87 PHE A C 1
ATOM 700 O O . PHE A 1 87 ? 13.045 -4.352 -8.703 1.00 96.69 87 PHE A O 1
ATOM 707 N N . ALA A 1 88 ? 13.221 -5.861 -10.359 1.00 96.19 88 ALA A N 1
ATOM 708 C CA . ALA A 1 88 ? 12.219 -6.787 -9.842 1.00 96.19 88 ALA A CA 1
ATOM 709 C C . ALA A 1 88 ? 12.509 -7.214 -8.395 1.00 96.19 88 ALA A C 1
ATOM 711 O O . ALA A 1 88 ? 11.593 -7.288 -7.576 1.00 96.19 88 ALA A O 1
ATOM 712 N N . LYS A 1 89 ? 13.786 -7.441 -8.053 1.00 97.94 89 LYS A N 1
ATOM 713 C CA . LYS A 1 89 ? 14.190 -7.745 -6.677 1.00 97.94 89 LYS A CA 1
ATOM 714 C C . LYS A 1 89 ? 13.886 -6.587 -5.722 1.00 97.94 89 LYS A C 1
ATOM 716 O O . LYS A 1 89 ? 13.282 -6.817 -4.681 1.00 97.94 89 LYS A O 1
ATOM 721 N N . VAL A 1 90 ? 14.271 -5.358 -6.073 1.00 98.00 90 VAL A N 1
ATOM 722 C CA . VAL A 1 90 ? 14.010 -4.175 -5.232 1.00 98.00 90 VAL A CA 1
ATOM 723 C C . VAL A 1 90 ? 12.506 -3.949 -5.063 1.00 98.00 90 VAL A C 1
ATOM 725 O O . VAL A 1 90 ? 12.055 -3.752 -3.938 1.00 98.00 90 VAL A O 1
ATOM 728 N N . SER A 1 91 ? 11.717 -4.058 -6.134 1.00 96.19 91 SER A N 1
ATOM 729 C CA . SER A 1 91 ? 10.256 -3.957 -6.047 1.00 96.19 91 SER A CA 1
ATOM 730 C C . SER A 1 91 ? 9.657 -5.055 -5.161 1.00 96.19 91 SER A C 1
ATOM 732 O O . SER A 1 91 ? 8.746 -4.791 -4.382 1.00 96.19 91 SER A O 1
ATOM 734 N N . SER A 1 92 ? 10.184 -6.283 -5.222 1.00 96.38 92 SER A N 1
ATOM 735 C CA . SER A 1 92 ? 9.766 -7.369 -4.327 1.00 96.38 92 SER A CA 1
ATOM 736 C C . SER A 1 92 ? 10.095 -7.075 -2.862 1.00 96.38 92 SER A C 1
ATOM 738 O O . SER A 1 92 ? 9.278 -7.371 -1.992 1.00 96.38 92 SER A O 1
ATOM 740 N N . ASP A 1 93 ? 11.261 -6.491 -2.580 1.00 97.44 93 ASP A N 1
ATOM 741 C CA . ASP A 1 93 ? 11.664 -6.117 -1.221 1.00 97.44 93 ASP A CA 1
ATOM 742 C C . ASP A 1 93 ? 10.760 -5.000 -0.660 1.00 97.44 93 ASP A C 1
ATOM 744 O O . ASP A 1 93 ? 10.339 -5.076 0.494 1.00 97.44 93 ASP A O 1
ATOM 748 N N . ILE A 1 94 ? 10.389 -4.009 -1.483 1.00 97.00 94 ILE A N 1
ATOM 749 C CA . ILE A 1 94 ? 9.395 -2.975 -1.129 1.00 97.00 94 ILE A CA 1
ATOM 750 C C . ILE A 1 94 ? 8.040 -3.624 -0.825 1.00 97.00 94 ILE A C 1
ATOM 752 O O . ILE A 1 94 ? 7.421 -3.338 0.201 1.00 97.00 94 ILE A O 1
ATOM 756 N N . ASN A 1 95 ? 7.588 -4.536 -1.690 1.00 94.88 95 ASN A N 1
ATOM 757 C CA . ASN A 1 95 ? 6.311 -5.225 -1.520 1.00 94.88 95 ASN A CA 1
ATOM 758 C C . ASN A 1 95 ? 6.269 -6.082 -0.250 1.00 94.88 95 ASN A C 1
ATOM 760 O O . ASN A 1 95 ? 5.202 -6.216 0.339 1.00 94.88 95 ASN A O 1
ATOM 764 N N . ALA A 1 96 ? 7.399 -6.640 0.190 1.00 95.44 96 ALA A N 1
ATOM 765 C CA . ALA A 1 96 ? 7.473 -7.393 1.438 1.00 95.44 96 ALA A CA 1
ATOM 766 C C . ALA A 1 96 ? 7.294 -6.501 2.680 1.00 95.44 96 ALA A C 1
ATOM 768 O O . ALA A 1 96 ? 6.737 -6.956 3.676 1.00 95.44 96 ALA A O 1
ATOM 769 N N . ILE A 1 97 ? 7.732 -5.237 2.617 1.00 95.75 97 ILE A N 1
ATOM 770 C CA . ILE A 1 97 ? 7.518 -4.257 3.693 1.00 95.75 97 ILE A CA 1
ATOM 771 C C . ILE A 1 97 ? 6.050 -3.813 3.701 1.00 95.75 97 ILE A C 1
ATOM 773 O O . ILE A 1 97 ? 5.369 -3.941 4.718 1.00 95.75 97 ILE A O 1
ATOM 777 N N . LEU A 1 98 ? 5.548 -3.339 2.557 1.00 95.25 98 LEU A N 1
ATOM 778 C CA . LEU A 1 98 ? 4.216 -2.730 2.459 1.00 95.25 98 LEU A CA 1
ATOM 779 C C . LEU A 1 98 ? 3.072 -3.749 2.494 1.00 95.25 98 LEU A C 1
ATOM 781 O O . LEU A 1 98 ? 2.033 -3.496 3.089 1.00 95.25 98 LEU A O 1
ATOM 785 N N . GLY A 1 99 ? 3.246 -4.901 1.846 1.00 90.75 99 GLY A N 1
ATOM 786 C CA . GLY A 1 99 ? 2.205 -5.916 1.668 1.00 90.75 99 GLY A CA 1
ATOM 787 C C . GLY A 1 99 ? 2.072 -6.906 2.824 1.00 90.75 99 GLY A C 1
ATOM 788 O O . GLY A 1 99 ? 1.353 -7.894 2.678 1.00 90.75 99 GLY A O 1
ATOM 789 N N . SER A 1 100 ? 2.779 -6.676 3.933 1.00 87.75 100 SER A N 1
ATOM 790 C CA . SER A 1 100 ? 2.797 -7.560 5.103 1.00 87.75 100 SER A CA 1
ATOM 791 C C . SER A 1 100 ? 1.434 -7.655 5.792 1.00 87.75 100 SER A C 1
ATOM 793 O O . SER A 1 100 ? 1.052 -8.735 6.240 1.00 87.75 100 SER A O 1
ATOM 795 N N . ASP A 1 101 ? 0.684 -6.554 5.826 1.00 92.38 101 ASP A N 1
ATOM 796 C CA . ASP A 1 101 ? -0.612 -6.477 6.488 1.00 92.38 101 ASP A CA 1
ATOM 797 C C . ASP A 1 101 ? -1.517 -5.402 5.861 1.00 92.38 101 ASP A C 1
ATOM 799 O O . ASP A 1 101 ? -1.058 -4.544 5.109 1.00 92.38 101 ASP A O 1
ATOM 803 N N . CYS A 1 102 ? -2.824 -5.459 6.126 1.00 94.88 102 CYS A N 1
ATOM 804 C CA . CYS A 1 102 ? -3.757 -4.422 5.687 1.00 94.88 102 CYS A CA 1
ATOM 805 C C . CYS A 1 102 ? -3.927 -3.346 6.774 1.00 94.88 102 CYS A C 1
ATOM 807 O O . CYS A 1 102 ? -4.417 -3.672 7.855 1.00 94.88 102 CYS A O 1
ATOM 809 N N . PRO A 1 103 ? -3.676 -2.055 6.487 1.00 94.50 103 PRO A N 1
ATOM 810 C CA . PRO A 1 103 ? -3.756 -0.997 7.500 1.00 94.50 103 PRO A CA 1
ATOM 811 C C . PRO A 1 103 ? -5.182 -0.704 8.006 1.00 94.50 103 PRO A C 1
ATOM 813 O O . PRO A 1 103 ? -5.337 0.009 8.988 1.00 94.50 103 PRO A O 1
ATOM 816 N N . LEU A 1 104 ? -6.229 -1.235 7.356 1.00 93.19 104 LEU A N 1
ATOM 817 C CA . LEU A 1 104 ? -7.633 -0.985 7.729 1.00 93.19 104 LEU A CA 1
ATOM 818 C C . LEU A 1 104 ? -8.304 -2.132 8.492 1.00 93.19 104 LEU A C 1
ATOM 820 O O . LEU A 1 104 ? -9.287 -1.912 9.187 1.00 93.19 104 LEU A O 1
ATOM 824 N N . CYS A 1 105 ? -7.845 -3.368 8.291 1.00 92.81 105 CYS A N 1
ATOM 825 C CA . CYS A 1 105 ? -8.529 -4.580 8.772 1.00 92.81 105 CYS A CA 1
ATOM 826 C C . CYS A 1 105 ? -7.567 -5.582 9.430 1.00 92.81 105 CYS A C 1
ATOM 828 O O . CYS A 1 105 ? -8.007 -6.607 9.948 1.00 92.81 105 CYS A O 1
ATOM 830 N N . GLY A 1 106 ? -6.263 -5.343 9.291 1.00 91.44 106 GLY A N 1
ATOM 831 C CA . GLY A 1 106 ? -5.203 -6.255 9.671 1.00 91.44 106 GLY A CA 1
ATOM 832 C C . GLY A 1 106 ? -4.808 -6.143 11.133 1.00 91.44 106 GLY A C 1
ATOM 833 O O . GLY A 1 106 ? -5.476 -5.493 11.937 1.00 91.44 106 GLY A O 1
ATOM 834 N N . TRP A 1 107 ? -3.682 -6.760 11.458 1.00 91.06 107 TRP A N 1
ATOM 835 C CA . TRP A 1 107 ? -3.060 -6.676 12.772 1.00 91.06 107 TRP A CA 1
ATOM 836 C C . TRP A 1 107 ? -2.790 -5.230 13.203 1.00 91.06 107 TRP A C 1
ATOM 838 O O . TRP A 1 107 ? -3.160 -4.843 14.308 1.00 91.06 107 TRP A O 1
ATOM 848 N N . ASN A 1 108 ? -2.279 -4.405 12.287 1.00 88.50 108 ASN A N 1
ATOM 849 C CA . ASN A 1 108 ? -2.051 -2.976 12.504 1.00 88.50 108 ASN A CA 1
ATOM 850 C C . ASN A 1 108 ? -3.314 -2.237 12.974 1.00 88.50 108 ASN A C 1
ATOM 852 O O . ASN A 1 108 ? -3.235 -1.359 13.826 1.00 88.50 108 ASN A O 1
ATOM 856 N N . ALA A 1 109 ? -4.482 -2.599 12.433 1.00 88.00 109 ALA A N 1
ATOM 857 C CA . ALA A 1 109 ? -5.759 -1.998 12.810 1.00 88.00 109 ALA A CA 1
ATOM 858 C C . ALA A 1 109 ? -6.309 -2.582 14.121 1.00 88.00 109 ALA A C 1
ATOM 860 O O . ALA A 1 109 ? -6.876 -1.852 14.930 1.00 88.00 109 ALA A O 1
ATOM 861 N N . ILE A 1 110 ? -6.127 -3.886 14.348 1.00 89.62 110 ILE A N 1
ATOM 862 C CA . ILE A 1 110 ? -6.568 -4.565 15.574 1.00 89.62 110 ILE A CA 1
ATOM 863 C C . ILE A 1 110 ? -5.855 -3.990 16.801 1.00 89.62 110 ILE A C 1
ATOM 865 O O . ILE A 1 110 ? -6.507 -3.721 17.806 1.00 89.62 110 ILE A O 1
ATOM 869 N N . GLU A 1 111 ? -4.551 -3.718 16.709 1.00 88.12 111 GLU A N 1
ATOM 870 C CA . GLU A 1 111 ? -3.784 -3.097 17.799 1.00 88.12 111 GLU A CA 1
ATOM 871 C C . GLU A 1 111 ? -4.264 -1.682 18.172 1.00 88.12 111 GLU A C 1
ATOM 873 O O . GLU A 1 111 ? -3.919 -1.180 19.243 1.00 88.12 111 GLU A O 1
ATOM 878 N N . LEU A 1 112 ? -5.040 -1.017 17.309 1.00 87.31 112 LEU A N 1
ATOM 879 C CA . LEU A 1 112 ? -5.607 0.303 17.594 1.00 87.31 112 LEU A CA 1
ATOM 880 C C . LEU A 1 112 ? -6.940 0.242 18.348 1.00 87.31 112 LEU A C 1
ATOM 882 O O . LEU A 1 112 ? -7.338 1.259 18.904 1.00 87.31 112 LEU A O 1
ATOM 886 N N . ILE A 1 113 ? -7.623 -0.907 18.394 1.00 88.25 113 ILE A N 1
ATOM 887 C CA . ILE A 1 113 ? -8.962 -1.023 19.006 1.00 88.25 113 ILE A CA 1
ATOM 888 C C . ILE A 1 113 ? -8.925 -0.691 20.501 1.00 88.25 113 ILE A C 1
ATOM 890 O O . ILE A 1 113 ? -9.836 -0.044 21.013 1.00 88.25 113 ILE A O 1
ATOM 894 N N . ASP A 1 114 ? -7.859 -1.105 21.185 1.00 85.62 114 ASP A N 1
ATOM 895 C CA . ASP A 1 114 ? -7.692 -0.895 22.624 1.00 85.62 114 ASP A CA 1
ATOM 896 C C . ASP A 1 114 ? -7.020 0.447 22.959 1.00 85.62 114 ASP A C 1
ATOM 898 O O . ASP A 1 114 ? -6.792 0.750 24.133 1.00 85.62 114 ASP A O 1
ATOM 902 N N . LYS A 1 115 ? -6.677 1.264 21.951 1.00 86.31 115 LYS A N 1
ATOM 903 C CA . LYS A 1 115 ? -6.047 2.567 22.176 1.00 86.31 115 LYS A CA 1
ATOM 904 C C . LYS A 1 115 ? -7.118 3.642 22.382 1.00 86.31 115 LYS A C 1
ATOM 906 O O . LYS A 1 115 ? -7.996 3.789 21.532 1.00 86.31 115 LYS A O 1
ATOM 911 N N . PRO A 1 116 ? -7.049 4.418 23.478 1.00 88.38 116 PRO A N 1
ATOM 912 C CA . PRO A 1 116 ? -7.920 5.570 23.673 1.00 88.38 116 PRO A CA 1
ATOM 913 C C . PRO A 1 116 ? -7.826 6.553 22.499 1.00 88.38 116 PRO A C 1
ATOM 915 O O . PRO A 1 116 ? -6.751 6.763 21.940 1.00 88.38 116 PRO A O 1
ATOM 918 N N . PHE A 1 117 ? -8.952 7.179 22.148 1.00 86.69 117 PHE A N 1
ATOM 919 C CA . PHE A 1 117 ? -9.001 8.214 21.104 1.00 86.69 117 PHE A CA 1
ATOM 920 C C . PHE A 1 117 ? -8.338 9.530 21.517 1.00 86.69 117 PHE A C 1
ATOM 922 O O . PHE A 1 117 ? -8.020 10.341 20.654 1.00 86.69 117 PHE A O 1
ATOM 929 N N . PHE A 1 118 ? -8.163 9.728 22.821 1.00 90.44 118 PHE A N 1
ATOM 930 C CA . PHE A 1 118 ? -7.591 10.917 23.430 1.00 90.44 118 PHE A CA 1
ATOM 931 C C . PHE A 1 118 ? -6.393 10.512 24.275 1.00 90.44 118 PHE A C 1
ATOM 933 O O . PHE A 1 118 ? -6.420 9.450 24.908 1.00 90.44 118 PHE A O 1
ATOM 940 N N . THR A 1 119 ? -5.376 11.367 24.343 1.00 91.69 119 THR A N 1
ATOM 941 C CA . THR A 1 119 ? -4.452 11.297 25.481 1.00 91.69 119 THR A CA 1
ATOM 942 C C . THR A 1 119 ? -5.183 11.677 26.769 1.00 91.69 119 THR A C 1
ATOM 944 O O . THR A 1 119 ? -6.259 12.279 26.733 1.00 91.69 119 THR A O 1
ATOM 947 N N . ASP A 1 120 ? -4.600 11.349 27.921 1.00 92.19 120 ASP A N 1
ATOM 948 C CA . ASP A 1 120 ? -5.178 11.732 29.212 1.00 92.19 120 ASP A CA 1
ATOM 949 C C . ASP A 1 120 ? -5.353 13.261 29.308 1.00 92.19 120 ASP A C 1
ATOM 951 O O . ASP A 1 120 ? -6.366 13.744 29.814 1.00 92.19 120 ASP A O 1
ATOM 955 N N . GLU A 1 121 ? -4.412 14.036 28.758 1.00 94.25 121 GLU A N 1
ATOM 956 C CA . GLU A 1 121 ? -4.497 15.498 28.715 1.00 94.25 121 GLU A CA 1
ATOM 957 C C . GLU A 1 121 ? -5.625 16.000 27.805 1.00 94.25 121 GLU A C 1
ATOM 959 O O . GLU A 1 121 ? -6.357 16.914 28.185 1.00 94.25 121 GLU A O 1
ATOM 964 N N . GLU A 1 122 ? -5.778 15.419 26.611 1.00 94.31 122 GLU A N 1
ATOM 965 C CA . GLU A 1 122 ? -6.850 15.792 25.679 1.00 94.31 122 GLU A CA 1
ATOM 966 C C . GLU A 1 122 ? -8.228 15.429 26.240 1.00 94.31 122 GLU A C 1
ATOM 968 O O . GLU A 1 122 ? -9.174 16.207 26.113 1.00 94.31 122 GLU A O 1
ATOM 973 N N . TYR A 1 123 ? -8.327 14.276 26.904 1.00 92.81 123 TYR A N 1
ATOM 974 C CA . TYR A 1 123 ? -9.550 13.825 27.553 1.00 92.81 123 TYR A CA 1
ATOM 975 C C . TYR A 1 123 ? -9.973 14.770 28.678 1.00 92.81 123 TYR A C 1
ATOM 977 O O . TYR A 1 123 ? -11.137 15.168 28.742 1.00 92.81 123 TYR A O 1
ATOM 985 N N . GLU A 1 124 ? -9.048 15.153 29.563 1.00 92.94 124 GLU A N 1
ATOM 986 C CA . GLU A 1 124 ? -9.374 16.078 30.650 1.00 92.94 124 GLU A CA 1
ATOM 987 C C . GLU A 1 124 ? -9.738 17.472 30.114 1.00 92.94 124 GLU A C 1
ATOM 989 O O . GLU A 1 124 ? -10.709 18.061 30.590 1.00 92.94 124 GLU A O 1
ATOM 994 N N . ALA A 1 125 ? -9.061 17.962 29.069 1.00 92.12 125 ALA A N 1
ATOM 995 C CA . ALA A 1 125 ? -9.417 19.229 28.427 1.00 92.12 125 ALA A CA 1
ATOM 996 C C . ALA A 1 125 ? -10.830 19.207 27.803 1.00 92.12 125 ALA A C 1
ATOM 998 O O . ALA A 1 125 ? -11.603 20.154 27.980 1.00 92.12 125 ALA A O 1
ATOM 999 N N . ASP A 1 126 ? -11.197 18.129 27.101 1.00 90.75 126 ASP A N 1
ATOM 1000 C CA . ASP A 1 126 ? -12.534 17.979 26.510 1.00 90.75 126 ASP A CA 1
ATOM 1001 C C . ASP A 1 126 ? -13.614 17.863 27.596 1.00 90.75 126 ASP A C 1
ATOM 1003 O O . ASP A 1 126 ? -14.629 18.567 27.563 1.00 90.75 126 ASP A O 1
ATOM 1007 N N . LYS A 1 127 ? -13.350 17.067 28.637 1.00 90.62 127 LYS A N 1
ATOM 1008 C CA . LYS A 1 127 ? -14.223 16.909 29.806 1.00 90.62 127 LYS A CA 1
ATOM 1009 C C . LYS A 1 127 ? -14.471 18.228 30.540 1.00 90.62 127 LYS A C 1
ATOM 1011 O O . LYS A 1 127 ? -15.614 18.489 30.918 1.00 90.62 127 LYS A O 1
ATOM 1016 N N . GLU A 1 128 ? -13.452 19.064 30.742 1.00 91.38 128 GLU A N 1
ATOM 1017 C CA . GLU A 1 128 ? -13.611 20.399 31.338 1.00 91.38 128 GLU A CA 1
ATOM 1018 C C . GLU A 1 128 ? -14.475 21.317 30.464 1.00 91.38 128 GLU A C 1
ATOM 1020 O O . GLU A 1 128 ? -15.314 22.061 30.982 1.00 91.38 128 GLU A O 1
ATOM 1025 N N . SER A 1 129 ? -14.338 21.229 29.138 1.00 88.00 129 SER A N 1
ATOM 1026 C CA . SER A 1 129 ? -15.125 22.049 28.213 1.00 88.00 129 SER A CA 1
ATOM 1027 C C . SER A 1 129 ? -16.635 21.796 28.347 1.00 88.00 129 SER A C 1
ATOM 1029 O O . SER A 1 129 ? -17.431 22.740 28.307 1.00 88.00 129 SER A O 1
ATOM 1031 N N . TRP A 1 130 ? -17.042 20.550 28.622 1.00 85.81 130 TRP A N 1
ATOM 1032 C CA . TRP A 1 130 ? -18.448 20.171 28.812 1.00 85.81 130 TRP A CA 1
ATOM 1033 C C . TRP A 1 130 ? -18.997 20.546 30.197 1.00 85.81 130 TRP A C 1
ATOM 1035 O O . TRP A 1 130 ? -20.213 20.573 30.392 1.00 85.81 130 TRP A O 1
ATOM 1045 N N . GLN A 1 131 ? -18.138 20.875 31.167 1.00 81.56 131 GLN A N 1
ATOM 1046 C CA . GLN A 1 131 ? -18.559 21.240 32.526 1.00 81.56 131 GLN A CA 1
ATOM 1047 C C . GLN A 1 131 ? -19.059 22.691 32.653 1.00 81.56 131 GLN A C 1
ATOM 1049 O O . GLN A 1 131 ? -19.509 23.100 33.723 1.00 81.56 131 GLN A O 1
ATOM 1054 N N . THR A 1 132 ? -19.080 23.472 31.569 1.00 67.44 132 THR A N 1
ATOM 1055 C CA . THR A 1 132 ? -19.479 24.893 31.588 1.00 67.44 132 THR A CA 1
ATOM 1056 C C . THR A 1 132 ? -20.980 25.154 31.370 1.00 67.44 132 THR A C 1
ATOM 1058 O O . THR A 1 132 ? -21.368 26.174 30.805 1.00 67.44 132 THR A O 1
ATOM 1061 N N . SER A 1 133 ? -21.879 24.275 31.832 1.00 58.91 133 SER A N 1
ATOM 1062 C CA . SER A 1 133 ? -23.337 24.497 31.726 1.00 58.91 133 SER A CA 1
ATOM 1063 C C . SER A 1 133 ? -24.151 23.853 32.855 1.00 58.91 133 SER A C 1
ATOM 1065 O O . SER A 1 133 ? -25.054 23.069 32.602 1.00 58.91 133 SER A O 1
ATOM 1067 N N . PHE A 1 134 ? -23.873 24.201 34.113 1.00 59.22 134 PHE A N 1
ATOM 1068 C CA . PHE A 1 134 ? -24.838 24.038 35.217 1.00 59.22 134 PHE A CA 1
ATOM 1069 C C . PHE A 1 134 ? -24.743 25.210 36.205 1.00 59.22 134 PHE A C 1
ATOM 1071 O O . PHE A 1 134 ? -24.593 25.037 37.410 1.00 59.22 134 PHE A O 1
ATOM 1078 N N . VAL A 1 135 ? -24.830 26.431 35.674 1.00 55.84 135 VAL A N 1
ATOM 1079 C CA . VAL A 1 135 ? -25.164 27.616 36.474 1.00 55.84 135 VAL A CA 1
ATOM 1080 C C . VAL A 1 135 ? -26.580 28.033 36.072 1.00 55.84 135 VAL A C 1
ATOM 1082 O O . VAL A 1 135 ? -26.760 28.823 35.148 1.00 55.84 135 VAL A O 1
ATOM 1085 N N . ILE A 1 136 ? -27.578 27.415 36.710 1.00 46.94 136 ILE A N 1
ATOM 1086 C CA . ILE A 1 136 ? -28.948 27.942 36.819 1.00 46.94 136 ILE A CA 1
ATOM 1087 C C . ILE A 1 136 ? -29.129 28.374 38.268 1.00 46.94 136 ILE A C 1
ATOM 1089 O O . ILE A 1 136 ? -28.790 27.553 39.151 1.00 46.94 136 ILE A O 1
#

InterPro domains:
  IPR058919 Pep3/Vps18, RING C-terminal domain [PF26148] (5-80)

Sequence (136 aa):
VTVIKAGDVCAGCERSLFGRPFFAHACRHFFHRECLEEAMMPFLTEEAKARLDELVLREKRLLSQLQAEERVSSSNEAFIHDREARFAKVSSDINAILGSDCPLCGWNAIELIDKPFFTDEEYEADKESWQTSFVI